Protein AF-A0A2X2CML4-F1 (afdb_monomer_lite)

Radius of gyration: 18.79 Å; chains: 1; bounding box: 41×27×48 Å

Structure (mmCIF, N/CA/C/O backbone):
data_AF-A0A2X2CML4-F1
#
_entry.id   AF-A0A2X2CML4-F1
#
loop_
_atom_site.group_PDB
_atom_site.id
_atom_site.type_symbol
_atom_site.label_atom_id
_atom_site.label_alt_id
_atom_site.label_comp_id
_atom_site.label_asym_id
_atom_site.label_entity_id
_atom_site.label_seq_id
_atom_site.pdbx_PDB_ins_code
_atom_site.Cartn_x
_atom_site.Cartn_y
_atom_site.Cartn_z
_atom_site.occupancy
_atom_site.B_iso_or_equiv
_atom_site.auth_seq_id
_atom_site.auth_comp_id
_atom_site.auth_asym_id
_atom_site.auth_atom_id
_atom_site.pdbx_PDB_model_num
ATOM 1 N N . MET A 1 1 ? -21.799 16.252 5.909 1.00 47.41 1 MET A N 1
ATOM 2 C CA . MET A 1 1 ? -21.778 15.016 5.094 1.00 47.41 1 MET A CA 1
ATOM 3 C C . MET A 1 1 ? -20.328 14.747 4.720 1.00 47.41 1 MET A C 1
ATOM 5 O O . MET A 1 1 ? -19.666 15.718 4.367 1.00 47.41 1 MET A O 1
ATOM 9 N N . PRO A 1 2 ? -19.793 13.521 4.853 1.00 56.28 2 PRO A N 1
ATOM 10 C CA . PRO A 1 2 ? -18.445 13.235 4.367 1.00 56.28 2 PRO A CA 1
ATOM 11 C C . PRO A 1 2 ? -18.402 13.491 2.854 1.00 56.28 2 PRO A C 1
ATOM 13 O O . PRO A 1 2 ? -19.248 12.981 2.122 1.00 56.28 2 PRO A O 1
ATOM 16 N N . GLN A 1 3 ? -17.474 14.333 2.393 1.00 74.25 3 GLN A N 1
ATOM 17 C CA . GLN A 1 3 ? -17.278 14.565 0.962 1.00 74.25 3 GLN A CA 1
ATOM 18 C C . GLN A 1 3 ? -16.768 13.277 0.313 1.00 74.25 3 GLN A C 1
ATOM 20 O O . GLN A 1 3 ? -15.770 12.703 0.747 1.00 74.25 3 GLN A O 1
ATOM 25 N N . THR A 1 4 ? -17.460 12.818 -0.725 1.00 78.25 4 THR A N 1
ATOM 26 C CA . THR A 1 4 ? -17.026 11.675 -1.525 1.00 78.25 4 THR A CA 1
ATOM 27 C C . THR A 1 4 ? -15.820 12.080 -2.360 1.00 78.25 4 THR A C 1
ATOM 29 O O . THR A 1 4 ? -15.909 12.991 -3.183 1.00 78.25 4 THR A O 1
ATOM 32 N N . VAL A 1 5 ? -14.697 11.399 -2.152 1.00 85.56 5 VAL A N 1
ATOM 33 C CA . VAL A 1 5 ? -13.484 11.592 -2.947 1.00 85.56 5 VAL A CA 1
ATOM 34 C C . VAL A 1 5 ? -13.757 11.106 -4.371 1.00 85.56 5 VAL A C 1
ATOM 36 O O . VAL A 1 5 ? -14.159 9.962 -4.576 1.00 85.56 5 VAL A O 1
ATOM 39 N N . THR A 1 6 ? -13.560 11.974 -5.363 1.00 91.31 6 THR A N 1
ATOM 40 C CA . THR A 1 6 ? -13.674 11.588 -6.779 1.00 91.31 6 THR A CA 1
ATOM 41 C C . THR A 1 6 ? -12.529 10.657 -7.183 1.00 91.31 6 THR A C 1
ATOM 43 O O . THR A 1 6 ? -11.471 10.664 -6.558 1.00 91.31 6 THR A O 1
ATOM 46 N N . ALA A 1 7 ? -12.690 9.880 -8.260 1.00 87.00 7 ALA A N 1
ATOM 47 C CA . ALA A 1 7 ? -11.636 8.975 -8.738 1.00 87.00 7 ALA A CA 1
ATOM 48 C C . ALA A 1 7 ? -10.299 9.701 -8.987 1.00 87.00 7 ALA A C 1
ATOM 50 O O . ALA A 1 7 ? -9.238 9.196 -8.627 1.00 87.00 7 ALA A O 1
ATOM 51 N N . PHE A 1 8 ? -10.358 10.920 -9.530 1.00 90.81 8 PHE A N 1
ATOM 52 C CA . PHE A 1 8 ? -9.177 11.751 -9.755 1.00 90.81 8 PHE A CA 1
ATOM 53 C C . PHE A 1 8 ? -8.502 12.177 -8.445 1.00 90.81 8 PHE A C 1
ATOM 55 O O . PHE A 1 8 ? -7.294 12.008 -8.288 1.00 90.81 8 PHE A O 1
ATOM 62 N N . GLN A 1 9 ? -9.277 12.658 -7.469 1.00 91.88 9 GLN A N 1
ATOM 63 C CA . GLN A 1 9 ? -8.747 12.991 -6.143 1.00 91.88 9 GLN A CA 1
ATOM 64 C C . GLN A 1 9 ? -8.167 11.755 -5.441 1.00 91.88 9 GLN A C 1
ATOM 66 O O . GLN A 1 9 ? -7.124 11.849 -4.803 1.00 91.88 9 GLN A O 1
ATOM 71 N N . GLY A 1 10 ? -8.790 10.586 -5.606 1.00 88.69 10 GLY A N 1
ATOM 72 C CA . GLY A 1 10 ? -8.265 9.314 -5.115 1.00 88.69 10 GLY A CA 1
ATOM 73 C C . GLY A 1 10 ? -6.915 8.966 -5.742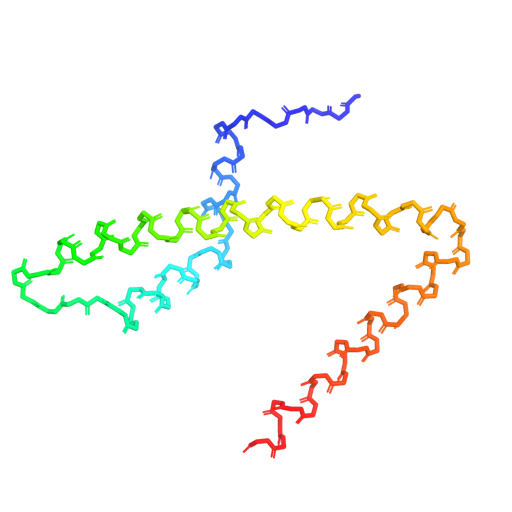 1.00 88.69 10 GLY A C 1
ATOM 74 O O . GLY A 1 10 ? -5.991 8.590 -5.025 1.00 88.69 10 GLY A O 1
ATOM 75 N N . GLY A 1 11 ? -6.768 9.162 -7.056 1.00 87.62 11 GLY 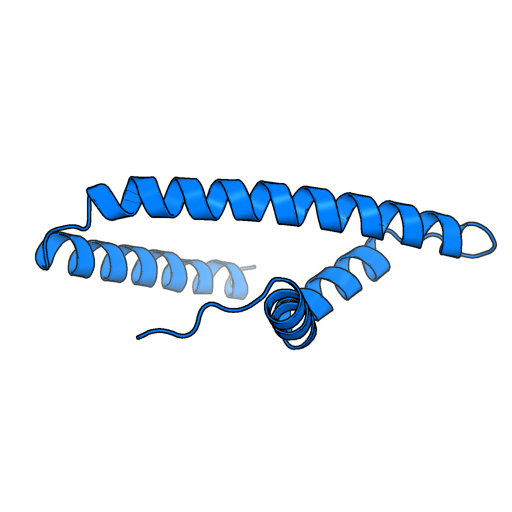A N 1
ATOM 76 C CA . GLY A 1 11 ? -5.494 9.004 -7.761 1.00 87.62 11 GLY A CA 1
ATOM 77 C C . GLY A 1 11 ? -4.404 9.939 -7.230 1.00 87.62 11 GLY A C 1
ATOM 78 O O . GLY A 1 11 ? -3.294 9.491 -6.951 1.00 87.62 11 GLY A O 1
ATOM 79 N N . LEU A 1 12 ? -4.732 11.212 -6.994 1.00 91.44 12 LEU A N 1
ATOM 80 C CA . LEU A 1 12 ? -3.800 12.173 -6.391 1.00 91.44 12 LEU A CA 1
ATOM 81 C C . LEU A 1 12 ? -3.371 11.765 -4.974 1.00 91.44 12 LEU A C 1
ATOM 83 O O . LEU A 1 12 ? -2.205 11.915 -4.618 1.00 91.44 12 LEU A O 1
ATOM 87 N N . LEU A 1 13 ? -4.279 11.200 -4.174 1.00 90.56 13 LEU A N 1
ATOM 88 C CA . LEU A 1 13 ? -3.941 10.688 -2.843 1.00 90.56 13 LEU A CA 1
ATOM 89 C C . LEU A 1 13 ? -3.003 9.476 -2.907 1.00 90.56 13 LEU A C 1
ATOM 91 O O . LEU A 1 13 ? -2.120 9.354 -2.059 1.00 90.56 13 LEU A O 1
ATOM 95 N N . GLN A 1 14 ? -3.146 8.606 -3.913 1.00 88.94 14 GLN A N 1
ATOM 96 C CA . GLN A 1 14 ? -2.178 7.525 -4.138 1.00 88.94 14 GLN A CA 1
ATOM 97 C C . GLN A 1 14 ? -0.812 8.075 -4.548 1.00 88.94 14 GLN A C 1
ATOM 99 O O . GLN A 1 14 ? 0.208 7.572 -4.088 1.00 88.94 14 GLN A O 1
ATOM 104 N N . PHE A 1 15 ? -0.780 9.141 -5.348 1.00 88.38 15 PHE A N 1
ATOM 105 C CA . PHE A 1 15 ? 0.467 9.805 -5.718 1.00 88.38 15 PHE A CA 1
ATOM 106 C C . PHE A 1 15 ? 1.151 10.490 -4.528 1.00 88.38 15 PHE A C 1
ATOM 108 O O . PHE A 1 15 ? 2.370 10.540 -4.477 1.00 88.38 15 PHE A O 1
ATOM 115 N N . LEU A 1 16 ? 0.414 10.985 -3.531 1.00 92.25 16 LEU A N 1
ATOM 116 C CA . LEU A 1 16 ? 1.021 11.548 -2.317 1.00 92.25 16 LEU A CA 1
ATOM 117 C C . LEU A 1 16 ? 1.507 10.467 -1.329 1.00 92.25 16 LEU A C 1
ATOM 119 O O . LEU A 1 16 ? 2.214 10.774 -0.373 1.00 92.25 16 LEU A O 1
ATOM 123 N N . ASN A 1 17 ? 1.140 9.199 -1.531 1.00 93.31 17 ASN A N 1
ATOM 124 C CA . ASN A 1 17 ? 1.417 8.116 -0.594 1.00 93.31 17 ASN A CA 1
ATOM 125 C C . ASN A 1 17 ? 2.875 7.613 -0.710 1.00 93.31 17 ASN A C 1
ATOM 127 O O . ASN A 1 17 ? 3.183 6.890 -1.662 1.00 93.31 17 ASN A O 1
ATOM 131 N N . PRO A 1 18 ? 3.769 7.870 0.270 1.00 92.75 18 PRO A N 1
ATOM 132 C CA . PRO A 1 18 ? 5.166 7.419 0.213 1.00 92.75 18 PRO A CA 1
ATOM 133 C C . PRO A 1 18 ? 5.299 5.893 0.134 1.00 92.75 18 PRO A C 1
ATOM 135 O O . PRO A 1 18 ? 6.257 5.385 -0.444 1.00 92.75 18 PRO A O 1
ATOM 138 N N . LYS A 1 19 ? 4.311 5.139 0.637 1.00 89.56 19 LYS A N 1
ATOM 139 C CA . LYS A 1 19 ? 4.274 3.677 0.506 1.00 89.56 19 LYS A CA 1
ATOM 140 C C . LYS A 1 19 ? 4.180 3.242 -0.959 1.00 89.56 19 LYS A C 1
ATOM 142 O O . LYS A 1 19 ? 4.820 2.265 -1.338 1.00 89.56 19 LYS A O 1
ATOM 147 N N . ALA A 1 20 ? 3.402 3.961 -1.772 1.00 91.25 20 ALA A N 1
ATOM 148 C CA . ALA A 1 20 ? 3.246 3.657 -3.192 1.00 91.25 20 ALA A CA 1
ATOM 149 C C . ALA A 1 20 ? 4.556 3.905 -3.955 1.00 91.25 20 ALA A C 1
ATOM 151 O O . ALA A 1 20 ? 4.973 3.058 -4.743 1.00 91.25 20 ALA A O 1
ATOM 152 N N . TRP A 1 21 ? 5.251 5.006 -3.647 1.00 93.12 21 TRP A N 1
ATOM 153 C CA . TRP A 1 21 ? 6.574 5.303 -4.203 1.00 93.12 21 TRP A CA 1
ATOM 154 C C . TRP A 1 21 ? 7.603 4.234 -3.861 1.00 93.12 21 TRP A C 1
ATOM 156 O O . TRP A 1 21 ? 8.261 3.715 -4.757 1.00 93.12 21 TRP A O 1
ATOM 166 N N . MET A 1 22 ? 7.710 3.866 -2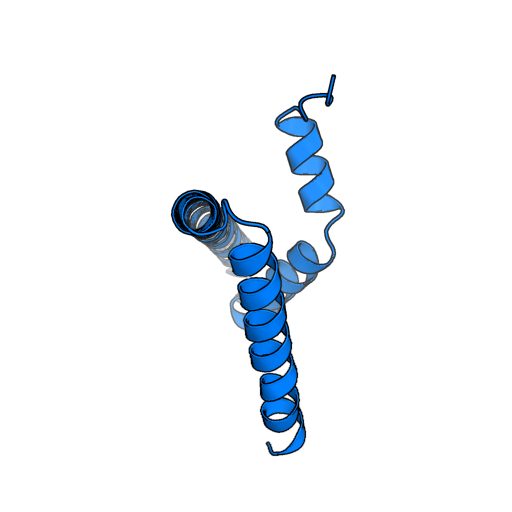.581 1.00 95.06 22 MET A N 1
ATOM 167 C CA . MET A 1 22 ? 8.660 2.847 -2.125 1.00 95.06 22 MET A CA 1
ATOM 168 C C . MET A 1 22 ? 8.437 1.504 -2.821 1.00 95.06 22 MET A C 1
ATOM 170 O O . MET A 1 22 ? 9.391 0.840 -3.213 1.00 95.06 22 MET A O 1
ATOM 174 N N . MET A 1 23 ? 7.179 1.120 -3.026 1.00 93.62 23 MET A N 1
ATOM 175 C CA . MET A 1 23 ? 6.841 -0.117 -3.721 1.00 93.62 23 MET A CA 1
ATOM 176 C C . MET A 1 23 ? 7.173 -0.053 -5.219 1.00 93.62 23 MET A C 1
ATOM 178 O O . MET A 1 23 ? 7.720 -1.013 -5.755 1.00 93.62 23 MET A O 1
ATOM 182 N N . GLY A 1 24 ? 6.899 1.074 -5.886 1.00 93.62 24 GLY A N 1
ATOM 183 C CA . GLY A 1 24 ? 7.279 1.283 -7.285 1.00 93.62 24 GLY A CA 1
ATOM 184 C C . GLY A 1 24 ? 8.796 1.256 -7.485 1.00 93.62 24 GLY A C 1
ATOM 185 O O . GLY A 1 24 ? 9.287 0.564 -8.375 1.00 93.62 24 GLY A O 1
ATOM 186 N N . LEU A 1 25 ? 9.543 1.938 -6.613 1.00 95.06 25 LEU A N 1
ATOM 187 C CA . LEU A 1 25 ? 11.008 1.917 -6.610 1.00 95.06 25 LEU A CA 1
ATOM 188 C C . LEU A 1 25 ? 11.556 0.512 -6.345 1.00 95.06 25 LEU A C 1
ATOM 190 O O . LEU A 1 25 ? 12.478 0.091 -7.036 1.00 95.06 25 LEU A O 1
ATOM 194 N N . GLY A 1 26 ? 10.966 -0.230 -5.405 1.00 95.56 26 GLY A N 1
ATOM 195 C CA . GLY A 1 26 ? 11.324 -1.625 -5.153 1.00 95.56 26 GLY A CA 1
ATOM 196 C C . GLY A 1 26 ? 11.091 -2.507 -6.379 1.00 95.56 26 GLY A C 1
ATOM 197 O O . GLY A 1 26 ? 11.981 -3.243 -6.786 1.00 95.56 26 GLY A O 1
ATOM 198 N N . ALA A 1 27 ? 9.933 -2.382 -7.031 1.00 95.31 27 ALA A N 1
ATOM 199 C CA . ALA A 1 27 ? 9.615 -3.165 -8.222 1.00 95.31 27 ALA A CA 1
ATOM 200 C C . ALA A 1 27 ? 10.562 -2.860 -9.395 1.00 95.31 27 ALA A C 1
ATOM 202 O O . ALA A 1 27 ? 11.071 -3.781 -10.030 1.00 95.31 27 ALA A O 1
ATOM 203 N N . VAL A 1 28 ? 10.837 -1.581 -9.666 1.00 95.69 28 VAL A N 1
ATOM 204 C CA . VAL A 1 28 ? 11.787 -1.183 -10.715 1.00 95.69 28 VAL A CA 1
ATOM 205 C C . VAL A 1 28 ? 13.204 -1.637 -10.359 1.00 95.69 28 VAL A C 1
ATOM 207 O O . VAL A 1 28 ? 13.875 -2.232 -11.198 1.00 95.69 28 VAL A O 1
ATOM 210 N N . GLY A 1 29 ? 13.646 -1.426 -9.118 1.00 94.94 29 GLY A N 1
ATOM 211 C CA . GLY A 1 29 ? 14.977 -1.826 -8.659 1.00 94.94 29 GLY A CA 1
ATOM 212 C C . GLY A 1 29 ? 15.210 -3.337 -8.699 1.00 94.94 29 GLY A C 1
ATOM 213 O O . GLY A 1 29 ? 16.324 -3.770 -8.973 1.00 94.94 29 GLY A O 1
ATOM 214 N N . SER A 1 30 ? 14.169 -4.141 -8.471 1.00 95.12 30 SER A N 1
ATOM 215 C CA . SER A 1 30 ? 14.270 -5.603 -8.488 1.00 95.12 30 SER A CA 1
ATOM 216 C C . SER A 1 30 ? 14.073 -6.233 -9.867 1.00 95.12 30 SER A C 1
ATOM 218 O O . SER A 1 30 ? 14.638 -7.294 -10.115 1.00 95.12 30 SER A O 1
ATOM 220 N N . PHE A 1 31 ? 13.264 -5.632 -10.749 1.00 93.94 31 PHE A N 1
ATOM 221 C CA . PHE A 1 31 ? 12.778 -6.318 -11.958 1.00 93.94 31 PHE A CA 1
ATOM 222 C C . PHE A 1 31 ? 13.003 -5.571 -13.278 1.00 93.94 31 PHE A C 1
ATOM 224 O O . PHE A 1 31 ? 12.651 -6.105 -14.332 1.00 93.94 31 PHE A O 1
ATOM 231 N N . SER A 1 32 ? 13.552 -4.352 -13.267 1.00 94.81 32 SER A N 1
ATOM 232 C CA . SER A 1 32 ? 13.840 -3.642 -14.521 1.00 94.81 32 SER A CA 1
ATOM 233 C C . SER A 1 32 ? 15.021 -4.258 -15.280 1.00 94.81 32 SER A C 1
ATOM 235 O O . SER A 1 32 ? 15.978 -4.761 -14.693 1.00 94.81 32 SER A O 1
ATOM 237 N N . LEU A 1 33 ? 14.939 -4.226 -16.612 1.00 94.94 33 LEU A N 1
ATOM 238 C CA . LEU A 1 33 ? 15.993 -4.691 -17.519 1.00 94.94 33 LEU A CA 1
ATOM 239 C C . LEU A 1 33 ? 16.921 -3.534 -17.905 1.00 94.94 33 LEU A C 1
ATOM 241 O O . LEU A 1 33 ? 16.462 -2.411 -18.064 1.00 94.94 33 LEU A O 1
ATOM 245 N N . ALA A 1 34 ? 18.208 -3.795 -18.135 1.00 91.94 34 ALA A N 1
ATOM 246 C CA . ALA A 1 34 ? 19.133 -2.780 -18.648 1.00 91.94 34 ALA A CA 1
ATOM 247 C C . ALA A 1 34 ? 19.090 -2.672 -20.189 1.00 91.94 34 ALA A C 1
ATOM 249 O O . ALA A 1 34 ? 18.704 -3.616 -20.881 1.00 91.94 34 ALA A O 1
ATOM 250 N N . GLY A 1 35 ? 19.536 -1.533 -20.730 1.00 91.88 35 GLY A N 1
ATOM 251 C CA . GLY A 1 35 ? 19.643 -1.304 -22.177 1.00 91.88 35 GLY A CA 1
ATOM 252 C C . GLY A 1 35 ? 18.286 -1.143 -22.871 1.00 91.88 35 GLY A C 1
ATOM 253 O O . GLY A 1 35 ? 17.341 -0.611 -22.289 1.00 91.88 35 GLY A O 1
ATOM 254 N N . ASP A 1 36 ? 18.179 -1.621 -24.111 1.00 90.62 36 ASP A N 1
ATOM 255 C CA . ASP A 1 36 ? 16.995 -1.428 -24.967 1.00 90.62 36 ASP A CA 1
ATOM 256 C C . ASP A 1 36 ? 15.701 -2.024 -24.373 1.00 90.62 36 ASP A C 1
ATOM 258 O O . ASP A 1 36 ? 14.596 -1.573 -24.677 1.00 90.62 36 ASP A O 1
ATOM 262 N N . GLY A 1 37 ? 15.823 -3.004 -23.470 1.00 92.75 37 GLY A N 1
ATOM 263 C CA . GLY A 1 37 ? 14.695 -3.635 -22.778 1.00 92.75 37 GLY A CA 1
ATOM 264 C C . GLY A 1 37 ? 14.107 -2.824 -21.617 1.00 92.75 37 GLY A C 1
ATOM 265 O O . GLY A 1 37 ? 13.047 -3.191 -21.104 1.00 92.75 37 GLY A O 1
ATOM 266 N N . TYR A 1 38 ? 14.749 -1.729 -21.194 1.00 94.56 38 TYR A N 1
ATOM 267 C CA . TYR A 1 38 ? 14.358 -0.983 -19.991 1.00 94.56 38 TYR A CA 1
ATOM 268 C C . TYR A 1 38 ? 12.930 -0.437 -20.077 1.00 94.56 38 TYR A C 1
ATOM 270 O O . TYR A 1 38 ? 12.101 -0.729 -19.212 1.00 94.56 38 TYR A O 1
ATOM 278 N N . LEU A 1 39 ? 12.601 0.281 -21.155 1.00 94.69 39 LEU A N 1
ATOM 279 C CA . LEU A 1 39 ? 11.269 0.872 -21.333 1.00 94.69 39 LEU A CA 1
ATOM 280 C C . LEU A 1 39 ? 10.170 -0.196 -21.418 1.00 94.69 39 LEU A C 1
ATOM 282 O O . LEU A 1 39 ? 9.104 -0.033 -20.823 1.00 94.69 39 LEU A O 1
ATOM 286 N N . GLY A 1 40 ? 10.451 -1.314 -22.095 1.00 96.00 40 GLY A N 1
ATOM 287 C CA . GLY A 1 40 ? 9.542 -2.459 -22.150 1.00 96.00 40 GLY A CA 1
ATOM 288 C C . GLY A 1 40 ? 9.295 -3.062 -20.765 1.00 96.00 40 GLY A C 1
ATOM 289 O O . GLY A 1 40 ? 8.146 -3.287 -20.384 1.00 96.00 40 GLY A O 1
ATOM 290 N N . SER A 1 41 ? 10.359 -3.244 -19.975 1.00 95.88 41 SER A N 1
ATOM 291 C CA . SER A 1 41 ? 10.260 -3.770 -18.609 1.00 95.88 41 SER A CA 1
ATOM 292 C C . SER A 1 41 ? 9.436 -2.862 -17.693 1.00 95.88 41 SER A C 1
ATOM 294 O O . SER A 1 41 ? 8.570 -3.357 -16.977 1.00 95.88 41 SER A O 1
ATOM 296 N N . ILE A 1 42 ? 9.605 -1.536 -17.778 1.00 96.38 42 ILE A N 1
ATOM 297 C CA . ILE A 1 42 ? 8.805 -0.573 -17.006 1.00 96.38 42 ILE A CA 1
ATOM 298 C C . ILE A 1 42 ? 7.325 -0.674 -17.367 1.00 96.38 42 ILE A C 1
ATOM 300 O O . ILE A 1 42 ? 6.480 -0.655 -16.470 1.00 96.38 42 ILE A O 1
ATOM 304 N N . GLY A 1 43 ? 6.997 -0.789 -18.657 1.00 96.75 43 GLY A N 1
ATOM 305 C CA . GLY A 1 43 ? 5.612 -0.941 -19.102 1.00 96.75 43 GLY A CA 1
ATOM 306 C C . GLY A 1 43 ? 4.957 -2.181 -18.492 1.00 96.75 43 GLY A C 1
ATOM 307 O O . GLY A 1 43 ? 3.875 -2.089 -17.910 1.00 96.75 43 GLY A O 1
ATOM 308 N N . VAL A 1 44 ? 5.652 -3.322 -18.537 1.00 97.00 44 VAL A N 1
ATOM 309 C CA . VAL A 1 44 ? 5.180 -4.580 -17.939 1.00 97.00 44 VAL A CA 1
ATOM 310 C C . VAL A 1 44 ? 5.043 -4.460 -16.419 1.00 97.00 44 VAL A C 1
ATOM 312 O O . VAL A 1 44 ? 3.987 -4.792 -15.881 1.00 97.00 44 VAL A O 1
ATOM 315 N N . ILE A 1 45 ? 6.059 -3.936 -15.727 1.00 96.75 45 ILE A N 1
ATOM 316 C CA . ILE A 1 45 ? 6.034 -3.727 -14.269 1.00 96.75 45 ILE A CA 1
ATOM 317 C C . ILE A 1 45 ? 4.845 -2.850 -13.875 1.00 96.75 45 ILE A C 1
ATOM 319 O O . ILE A 1 45 ? 4.137 -3.172 -12.923 1.00 96.75 45 ILE A O 1
ATOM 323 N N . SER A 1 46 ? 4.587 -1.777 -14.624 1.00 94.94 46 SER A N 1
ATOM 324 C CA . SER A 1 46 ? 3.488 -0.846 -14.353 1.00 94.94 46 SER A CA 1
ATOM 325 C C . SER A 1 46 ? 2.122 -1.529 -14.452 1.00 94.94 46 SER A C 1
ATOM 327 O O . SER A 1 46 ? 1.291 -1.369 -13.558 1.00 94.94 46 SER A O 1
ATOM 329 N N . VAL A 1 47 ? 1.898 -2.332 -15.498 1.00 96.75 47 VAL A N 1
ATOM 330 C CA . VAL A 1 47 ? 0.647 -3.089 -15.680 1.00 96.75 47 VAL A CA 1
ATOM 331 C C . VAL A 1 47 ? 0.472 -4.131 -14.577 1.00 96.75 47 VAL A C 1
ATOM 333 O O . VAL A 1 47 ? -0.598 -4.212 -13.973 1.00 96.75 47 VAL A O 1
ATOM 336 N N . VAL A 1 48 ? 1.524 -4.893 -14.267 1.00 96.19 48 VAL A N 1
ATOM 337 C CA . VAL A 1 48 ? 1.484 -5.913 -13.210 1.00 96.19 48 VAL A CA 1
ATOM 338 C C . VAL A 1 48 ? 1.210 -5.272 -11.851 1.00 96.19 48 VAL A C 1
ATOM 340 O O . VAL A 1 48 ? 0.312 -5.719 -11.141 1.00 96.19 48 VAL A O 1
ATOM 343 N N . MET A 1 49 ? 1.917 -4.195 -11.501 1.00 94.19 49 MET A N 1
ATOM 344 C CA . MET A 1 49 ? 1.696 -3.464 -10.252 1.00 94.19 49 MET A CA 1
ATOM 345 C C . MET A 1 49 ? 0.272 -2.924 -10.164 1.00 94.19 49 MET A C 1
ATOM 347 O O . MET A 1 49 ? -0.361 -3.061 -9.119 1.00 94.19 49 MET A O 1
ATOM 351 N N . LEU A 1 50 ? -0.267 -2.346 -11.238 1.00 93.06 50 LEU A N 1
ATOM 352 C CA . LEU A 1 50 ? -1.642 -1.851 -11.248 1.00 93.06 50 LEU A CA 1
ATOM 353 C C . LEU A 1 50 ? -2.645 -2.978 -10.971 1.00 93.06 50 LEU A C 1
ATOM 355 O O . LEU A 1 50 ? -3.500 -2.828 -10.099 1.00 93.06 50 LEU A O 1
ATOM 359 N N . LEU A 1 51 ? -2.512 -4.118 -11.656 1.00 96.38 51 LEU A N 1
ATOM 360 C CA . LEU A 1 51 ? -3.404 -5.267 -11.485 1.00 96.38 51 LEU A CA 1
ATOM 361 C C . LEU A 1 51 ? -3.306 -5.866 -10.080 1.00 96.38 51 LEU A C 1
ATOM 363 O O . LEU A 1 51 ? -4.327 -6.072 -9.425 1.00 96.38 51 LEU A O 1
ATOM 367 N N . VAL A 1 52 ? -2.088 -6.108 -9.597 1.00 95.00 52 VAL A N 1
ATOM 368 C CA . VAL A 1 52 ? -1.857 -6.706 -8.277 1.00 95.00 52 VAL A CA 1
ATOM 369 C C . VAL A 1 52 ? -2.377 -5.790 -7.173 1.00 95.00 52 VAL A C 1
ATOM 371 O O . VAL A 1 52 ? -3.092 -6.263 -6.293 1.00 95.00 52 VAL A O 1
ATOM 374 N N . ASN A 1 53 ? -2.103 -4.483 -7.235 1.00 92.44 53 ASN A N 1
ATOM 375 C CA . ASN A 1 53 ? -2.623 -3.537 -6.244 1.00 92.44 53 ASN A CA 1
ATOM 376 C C . ASN A 1 53 ? -4.141 -3.430 -6.283 1.00 92.44 53 ASN A C 1
ATOM 378 O O . ASN A 1 53 ? -4.770 -3.333 -5.230 1.00 92.44 53 ASN A O 1
ATOM 382 N N . PHE A 1 54 ? -4.737 -3.459 -7.474 1.00 92.56 54 PHE A N 1
ATOM 383 C CA . PHE A 1 54 ? -6.184 -3.426 -7.606 1.00 92.56 54 PHE A CA 1
ATOM 384 C C . PHE A 1 54 ? -6.827 -4.669 -6.979 1.00 92.56 54 PHE A C 1
ATOM 386 O O . PHE A 1 54 ? -7.715 -4.539 -6.137 1.00 92.56 54 PHE A O 1
ATOM 393 N N . ILE A 1 55 ? -6.335 -5.867 -7.310 1.00 96.12 55 ILE A N 1
ATOM 394 C CA . ILE A 1 55 ? -6.836 -7.133 -6.755 1.00 96.12 55 ILE A CA 1
ATOM 395 C C . ILE A 1 55 ? -6.616 -7.181 -5.240 1.00 96.12 55 ILE A C 1
ATOM 397 O O . ILE A 1 55 ? -7.555 -7.462 -4.496 1.00 96.12 55 ILE A O 1
ATOM 401 N N . ALA A 1 56 ? -5.411 -6.859 -4.766 1.00 95.00 56 ALA A N 1
ATOM 402 C CA . ALA A 1 56 ? -5.099 -6.827 -3.340 1.00 95.00 56 ALA A CA 1
ATOM 403 C C . ALA A 1 56 ? -5.986 -5.821 -2.590 1.00 95.00 56 ALA A C 1
ATOM 405 O O . ALA A 1 56 ? -6.497 -6.131 -1.515 1.00 95.00 56 ALA A O 1
ATOM 406 N N . GLY A 1 57 ? -6.233 -4.647 -3.179 1.00 93.19 57 GLY A N 1
ATOM 407 C CA . GLY A 1 57 ? -7.150 -3.643 -2.646 1.00 93.19 57 GLY A CA 1
ATOM 408 C C . GLY A 1 57 ? -8.591 -4.146 -2.558 1.00 93.19 57 GLY A C 1
ATOM 409 O O . GLY A 1 57 ? -9.236 -3.967 -1.527 1.00 93.19 57 GLY A O 1
ATOM 410 N N . MET A 1 58 ? -9.089 -4.832 -3.591 1.00 94.88 58 MET A N 1
ATOM 411 C CA . MET A 1 58 ? -10.419 -5.453 -3.572 1.00 94.88 58 MET A CA 1
ATOM 412 C C . MET A 1 58 ? -10.528 -6.521 -2.482 1.00 94.88 58 MET A C 1
ATOM 414 O O . MET A 1 58 ? -11.472 -6.496 -1.692 1.00 94.88 58 MET A O 1
ATOM 418 N N . VAL A 1 59 ? -9.544 -7.418 -2.386 1.00 96.44 59 VAL A N 1
ATOM 419 C CA . VAL A 1 59 ? -9.486 -8.447 -1.336 1.00 96.44 59 VAL A CA 1
ATOM 420 C C . VAL A 1 59 ? -9.462 -7.803 0.049 1.00 96.44 59 VAL A C 1
ATOM 422 O O . VAL A 1 59 ? -10.191 -8.239 0.938 1.00 96.44 59 VAL A O 1
ATOM 425 N N . TRP A 1 60 ? -8.691 -6.731 0.228 1.00 94.31 60 TRP A N 1
ATOM 426 C CA . TRP A 1 60 ? -8.613 -5.997 1.487 1.00 94.31 60 TRP A CA 1
ATOM 427 C C . TRP A 1 60 ? -9.948 -5.355 1.877 1.00 94.31 60 TRP A C 1
ATOM 429 O O . TRP A 1 60 ? -10.388 -5.490 3.017 1.00 94.31 60 TRP A O 1
ATOM 439 N N . ILE A 1 61 ? -10.624 -4.689 0.936 1.00 94.25 61 ILE A N 1
ATOM 440 C CA . ILE A 1 61 ? -11.928 -4.056 1.179 1.00 94.25 61 ILE A CA 1
ATOM 441 C C . ILE A 1 61 ? -12.981 -5.113 1.525 1.00 94.25 61 ILE A C 1
ATOM 443 O O . ILE A 1 61 ? -13.721 -4.953 2.500 1.00 94.25 61 ILE A O 1
ATOM 447 N N . LEU A 1 62 ? -13.043 -6.206 0.761 1.00 95.00 62 LEU A N 1
ATOM 448 C CA . LEU A 1 62 ? -13.990 -7.296 0.997 1.00 95.00 62 LEU A CA 1
ATOM 449 C C . LEU A 1 62 ? -13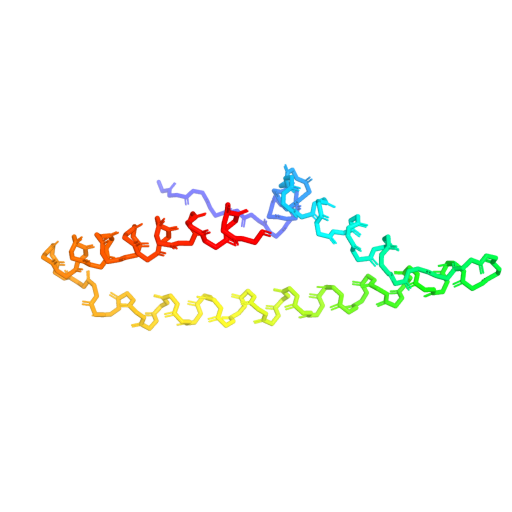.715 -7.998 2.331 1.00 95.00 62 LEU A C 1
ATOM 451 O O . LEU A 1 62 ? -14.639 -8.186 3.123 1.00 95.00 62 LEU A O 1
ATOM 455 N N . GLY A 1 63 ? -12.452 -8.314 2.620 1.00 94.25 63 GLY A N 1
ATOM 456 C CA . GLY A 1 63 ? -12.029 -8.904 3.887 1.00 94.25 63 GLY A CA 1
ATOM 457 C C . GLY A 1 63 ? -12.339 -7.997 5.077 1.00 94.25 63 GLY A C 1
ATOM 458 O O . GLY A 1 63 ? -12.937 -8.443 6.054 1.00 94.25 63 GLY A O 1
ATOM 459 N N . GLY A 1 64 ? -12.037 -6.702 4.974 1.00 92.44 64 GLY A N 1
ATOM 460 C CA . GLY A 1 64 ? -12.371 -5.713 5.999 1.00 92.44 64 GLY A CA 1
ATOM 461 C C . GLY A 1 64 ? -13.878 -5.584 6.228 1.00 92.44 64 GLY A C 1
ATOM 462 O O . GLY A 1 64 ? -14.326 -5.509 7.370 1.00 92.44 64 GLY A O 1
ATOM 463 N N . THR A 1 65 ? -14.676 -5.637 5.157 1.00 93.69 65 THR A N 1
ATOM 464 C CA . THR A 1 65 ? -16.147 -5.623 5.236 1.00 93.69 65 THR A CA 1
ATOM 465 C C . THR A 1 65 ? -16.698 -6.897 5.877 1.00 93.69 65 THR A C 1
ATOM 467 O O . THR A 1 65 ? -17.691 -6.852 6.599 1.00 93.69 65 THR A O 1
ATOM 470 N N . PHE A 1 66 ? -16.065 -8.043 5.638 1.00 93.00 66 PHE A N 1
ATOM 471 C CA . PHE A 1 66 ? -16.440 -9.296 6.282 1.00 93.00 66 PHE A CA 1
ATOM 472 C C . PHE A 1 66 ? -16.103 -9.273 7.777 1.00 93.00 66 PHE A C 1
ATOM 474 O O . PHE A 1 66 ? -16.972 -9.543 8.604 1.00 93.00 66 PHE A O 1
ATOM 481 N N . ILE A 1 67 ? -14.879 -8.873 8.134 1.00 91.19 67 ILE A N 1
ATOM 482 C CA . ILE A 1 67 ? -14.410 -8.794 9.524 1.00 91.19 67 ILE A CA 1
ATOM 483 C C . 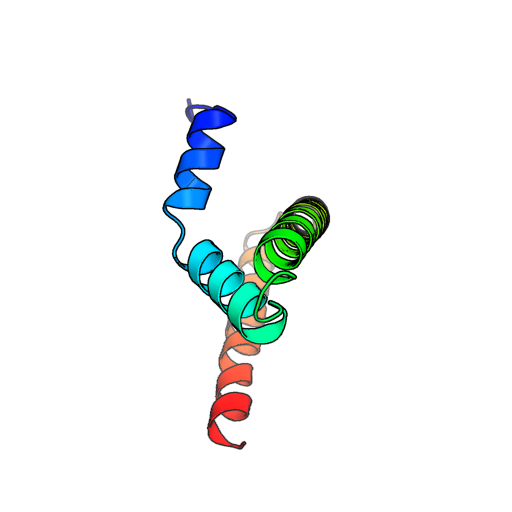ILE A 1 67 ? -15.219 -7.764 10.322 1.00 91.19 67 ILE A C 1
ATOM 485 O O . ILE A 1 67 ? -15.565 -8.020 11.475 1.00 91.19 67 ILE A O 1
ATOM 489 N N . SER A 1 68 ? -15.593 -6.630 9.723 1.00 91.00 68 SER A N 1
ATOM 490 C CA . SER A 1 68 ? -16.359 -5.585 10.415 1.00 91.00 68 SER A CA 1
ATOM 491 C C . SER A 1 68 ? -17.712 -6.078 10.941 1.00 91.00 68 SER A C 1
ATOM 493 O O . SER A 1 68 ? -18.182 -5.580 11.965 1.00 91.00 68 SER A O 1
ATOM 495 N N . ARG A 1 69 ? -18.301 -7.118 10.330 1.00 90.56 69 ARG A N 1
ATOM 496 C CA . ARG A 1 69 ? -19.522 -7.768 10.837 1.00 90.56 69 ARG A CA 1
ATOM 497 C C . ARG A 1 69 ? -19.318 -8.430 12.200 1.00 90.56 69 ARG A C 1
ATOM 499 O O . ARG A 1 69 ? -20.248 -8.458 12.996 1.00 90.56 69 ARG A O 1
ATOM 506 N N . PHE A 1 70 ? -18.113 -8.908 12.495 1.00 88.19 70 PHE A N 1
ATOM 507 C CA . PHE A 1 70 ? -17.762 -9.506 13.787 1.00 88.19 70 PHE A CA 1
ATOM 508 C C . PHE A 1 70 ? -17.346 -8.455 14.830 1.00 88.19 70 PHE A C 1
ATOM 510 O O . PHE A 1 70 ? -17.348 -8.731 16.028 1.00 88.19 70 PHE A O 1
ATOM 517 N N . LEU A 1 71 ? -17.039 -7.228 14.396 1.00 91.75 71 LEU A N 1
ATOM 518 C CA . LEU A 1 71 ? -16.568 -6.126 15.244 1.00 91.75 71 LEU A CA 1
ATOM 519 C C . LEU A 1 71 ? -17.686 -5.167 15.684 1.00 91.75 71 LEU A C 1
ATOM 521 O O . LEU A 1 71 ? -17.411 -4.048 16.107 1.00 91.75 71 LEU A O 1
ATOM 525 N N . GLN A 1 72 ? -18.949 -5.595 15.617 1.00 91.44 72 GLN A N 1
ATOM 526 C CA . GLN A 1 72 ? -20.099 -4.739 15.939 1.00 91.44 72 GLN A CA 1
ATOM 527 C C . GLN A 1 72 ? -20.196 -4.358 17.427 1.00 91.44 72 GLN A C 1
ATOM 529 O O . GLN A 1 72 ? -20.812 -3.350 17.763 1.00 91.44 72 GLN A O 1
ATOM 534 N N . SER A 1 73 ? -19.587 -5.132 18.335 1.00 93.75 73 SER A N 1
ATOM 535 C CA . SER A 1 73 ? -19.579 -4.814 19.769 1.00 93.75 73 SER A CA 1
ATOM 536 C C . SER A 1 73 ? -18.307 -4.073 20.189 1.00 93.75 73 SER A C 1
ATOM 538 O O . SER A 1 73 ? -17.205 -4.380 19.731 1.00 93.75 73 SER A O 1
ATOM 540 N N . ARG A 1 74 ? -18.432 -3.148 21.153 1.00 91.75 74 ARG A N 1
ATOM 541 C CA . ARG A 1 74 ? -17.287 -2.397 21.706 1.00 91.75 74 ARG A CA 1
ATOM 542 C C . ARG A 1 74 ? -16.189 -3.314 22.260 1.00 91.75 74 ARG A C 1
ATOM 544 O O . ARG A 1 74 ? -15.010 -2.998 22.135 1.00 91.75 74 ARG A O 1
ATOM 551 N N . ARG A 1 75 ? -16.573 -4.456 22.846 1.00 93.81 75 ARG A N 1
ATOM 552 C CA . ARG A 1 75 ? -15.631 -5.467 23.357 1.00 93.81 75 ARG A CA 1
ATOM 553 C C . ARG A 1 75 ? -14.885 -6.175 22.225 1.00 93.81 75 ARG A C 1
ATOM 555 O O . ARG A 1 75 ? -13.668 -6.284 22.311 1.00 93.81 75 ARG A O 1
ATOM 562 N N . ALA A 1 76 ? -15.584 -6.604 21.171 1.00 92.38 76 ALA A N 1
ATOM 563 C CA . ALA A 1 76 ? -14.960 -7.263 20.021 1.00 92.38 76 ALA A CA 1
ATOM 564 C C . ALA A 1 76 ? -13.978 -6.332 19.297 1.00 92.38 76 ALA A C 1
ATOM 566 O O . ALA A 1 76 ? -12.861 -6.741 18.998 1.00 92.38 76 ALA A O 1
ATOM 567 N N . TRP A 1 77 ? -14.352 -5.064 19.099 1.00 94.06 77 TRP A N 1
ATOM 568 C CA . TRP A 1 77 ? -13.474 -4.056 18.500 1.00 94.06 77 TRP A CA 1
ATOM 569 C C . TRP A 1 77 ? -12.204 -3.811 19.326 1.00 94.06 77 TRP A C 1
ATOM 571 O O . TRP A 1 77 ? -11.101 -3.786 18.784 1.00 94.06 77 TRP A O 1
ATOM 581 N N . PHE A 1 78 ? -12.345 -3.676 20.649 1.00 95.00 78 PHE A N 1
ATOM 582 C CA . PHE A 1 78 ? -11.206 -3.470 21.545 1.00 95.00 78 PHE A CA 1
ATOM 583 C C . PHE A 1 78 ? -10.265 -4.680 21.565 1.00 95.00 78 PHE A C 1
ATOM 585 O O . PHE A 1 78 ? -9.055 -4.518 21.417 1.00 95.00 78 PHE A O 1
ATOM 592 N N . LEU A 1 79 ? -10.817 -5.891 21.691 1.00 94.94 79 LEU A N 1
ATOM 593 C CA . LEU A 1 79 ? -10.028 -7.120 21.709 1.00 94.94 79 LEU A CA 1
ATOM 594 C C . LEU A 1 79 ? -9.301 -7.340 20.378 1.00 94.94 79 LEU A C 1
ATOM 596 O O . LEU A 1 79 ? -8.120 -7.671 20.380 1.00 94.94 79 LEU A O 1
ATOM 600 N N . PHE A 1 80 ? -9.974 -7.097 19.253 1.00 93.62 80 PHE A N 1
ATOM 601 C CA . PHE A 1 80 ? -9.367 -7.193 17.928 1.00 93.62 80 PHE A CA 1
ATOM 602 C C . PHE A 1 80 ? -8.172 -6.250 17.774 1.00 93.62 80 PHE A C 1
ATOM 604 O O . PHE A 1 80 ? -7.103 -6.689 17.362 1.00 93.62 80 PHE A O 1
ATOM 611 N N . ASN A 1 81 ? -8.312 -4.979 18.164 1.00 94.69 81 ASN A N 1
ATOM 612 C CA . ASN A 1 81 ? -7.210 -4.020 18.076 1.00 94.69 81 ASN A CA 1
ATOM 613 C C . ASN A 1 81 ? -6.038 -4.373 18.998 1.00 94.69 81 ASN A C 1
ATOM 615 O O . ASN A 1 81 ? -4.889 -4.210 18.593 1.00 94.69 81 ASN A O 1
ATOM 619 N N . ILE A 1 82 ? -6.307 -4.893 20.202 1.00 96.81 82 ILE A N 1
ATOM 620 C CA . ILE A 1 82 ? -5.248 -5.400 21.085 1.00 96.81 82 ILE A CA 1
ATOM 621 C C . ILE A 1 82 ? -4.513 -6.564 20.425 1.00 96.81 82 ILE A C 1
ATOM 623 O O . ILE A 1 82 ? -3.287 -6.542 20.362 1.00 96.81 82 ILE A O 1
ATOM 627 N N . ILE A 1 83 ? -5.240 -7.556 19.904 1.00 96.00 83 ILE A N 1
ATOM 628 C CA . ILE A 1 83 ? -4.636 -8.726 19.255 1.00 96.00 83 ILE A CA 1
ATOM 629 C C . ILE A 1 83 ? -3.790 -8.287 18.057 1.00 96.00 83 ILE A C 1
ATOM 631 O O . ILE A 1 83 ? -2.627 -8.666 17.968 1.00 96.00 83 ILE A O 1
ATOM 635 N N . MET A 1 84 ? -4.328 -7.442 17.174 1.00 94.75 84 MET A N 1
ATOM 636 C CA . MET A 1 84 ? -3.596 -6.926 16.013 1.00 94.75 84 MET A CA 1
ATOM 637 C C . MET A 1 84 ? -2.345 -6.135 16.419 1.00 94.75 84 MET A C 1
ATOM 639 O O . MET A 1 84 ? -1.293 -6.284 15.796 1.00 94.75 84 MET A O 1
ATOM 643 N N . GLY A 1 85 ? -2.431 -5.331 17.483 1.00 96.56 85 GLY A N 1
ATOM 644 C CA . GLY A 1 85 ? -1.293 -4.599 18.036 1.00 96.56 85 GLY A CA 1
ATOM 645 C C . GLY A 1 85 ? -0.204 -5.527 18.576 1.00 96.56 85 GLY A C 1
ATOM 646 O O . GLY A 1 85 ? 0.966 -5.343 18.251 1.00 96.56 85 GLY A O 1
ATOM 647 N N . ILE A 1 86 ? -0.584 -6.563 19.332 1.00 96.50 86 ILE A N 1
ATOM 648 C CA . ILE A 1 86 ? 0.349 -7.572 19.855 1.00 96.50 86 ILE A CA 1
ATOM 649 C C . ILE A 1 86 ? 1.000 -8.348 18.707 1.00 96.50 86 ILE A C 1
ATOM 651 O O . ILE A 1 86 ? 2.219 -8.476 18.689 1.00 96.50 86 ILE A O 1
ATOM 655 N N . LEU A 1 87 ? 0.219 -8.814 17.726 1.00 95.06 87 LEU A N 1
ATOM 656 C CA . LEU A 1 87 ? 0.745 -9.496 16.538 1.00 95.06 87 LEU A CA 1
ATOM 657 C C . LEU A 1 87 ? 1.771 -8.621 15.803 1.00 95.06 87 LEU A C 1
ATOM 659 O O . LEU A 1 87 ? 2.835 -9.107 15.439 1.00 95.06 87 LEU A O 1
ATOM 663 N N . THR A 1 88 ? 1.491 -7.324 15.652 1.00 94.19 88 THR A N 1
ATOM 664 C CA . THR A 1 88 ? 2.420 -6.372 15.019 1.00 94.19 88 THR A CA 1
ATOM 665 C C . THR A 1 88 ? 3.689 -6.178 15.851 1.00 94.19 88 THR A C 1
ATOM 667 O O . THR A 1 88 ? 4.788 -6.161 15.303 1.00 94.19 88 THR A O 1
ATOM 670 N N . ALA A 1 89 ? 3.565 -6.067 17.175 1.00 94.12 89 ALA A N 1
ATOM 671 C CA . ALA A 1 89 ? 4.712 -5.941 18.073 1.00 94.12 89 ALA A CA 1
ATOM 672 C C . ALA A 1 89 ? 5.582 -7.209 18.085 1.00 94.12 89 ALA A C 1
ATOM 674 O O . ALA A 1 89 ? 6.802 -7.111 18.178 1.00 94.12 89 ALA A O 1
ATOM 675 N N . MET A 1 90 ? 4.983 -8.393 17.927 1.00 93.31 90 MET A N 1
ATOM 676 C CA . MET A 1 90 ? 5.719 -9.657 17.810 1.00 93.31 90 MET A CA 1
ATOM 677 C C . MET A 1 90 ? 6.549 -9.761 16.525 1.00 93.31 90 MET A C 1
ATOM 679 O O . MET A 1 90 ? 7.497 -10.540 16.490 1.00 93.31 90 MET A O 1
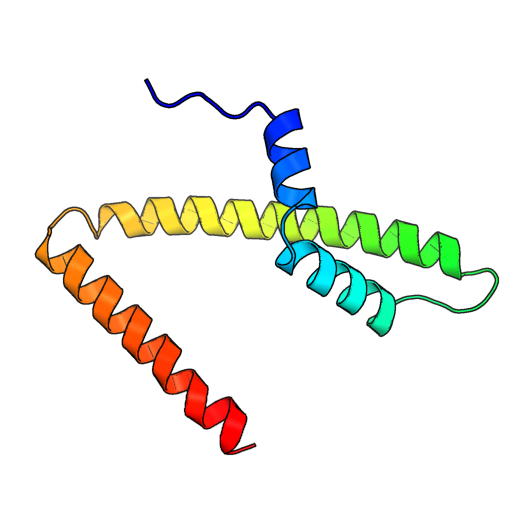ATOM 683 N N . CYS A 1 91 ? 6.269 -8.949 15.502 1.00 90.56 91 CYS A N 1
ATOM 684 C CA . CYS A 1 91 ? 7.142 -8.853 14.333 1.00 90.56 91 CYS A CA 1
ATOM 685 C C . CYS A 1 91 ? 8.458 -8.117 14.623 1.00 90.56 91 CYS A C 1
ATOM 687 O O . CYS A 1 91 ? 9.400 -8.257 13.853 1.00 90.56 91 CYS A O 1
ATOM 689 N N . ILE A 1 92 ? 8.556 -7.340 15.710 1.00 91.44 92 ILE A N 1
ATOM 690 C CA . ILE A 1 92 ? 9.790 -6.624 16.069 1.00 91.44 92 ILE A CA 1
ATOM 691 C C . ILE A 1 92 ? 10.954 -7.609 16.272 1.00 91.44 92 ILE A C 1
ATOM 693 O O . ILE A 1 92 ? 11.982 -7.411 15.631 1.00 91.44 92 ILE A O 1
ATOM 697 N N . PRO A 1 93 ? 10.828 -8.686 17.076 1.00 88.81 93 PRO A N 1
ATOM 698 C CA . PRO A 1 93 ? 11.884 -9.686 17.196 1.00 88.81 93 PRO A CA 1
ATOM 699 C C . PRO A 1 93 ? 12.379 -10.241 15.851 1.00 88.81 93 PRO A C 1
ATOM 701 O O . PRO A 1 93 ? 13.580 -10.398 15.693 1.00 88.81 93 PRO A O 1
ATOM 704 N N . LEU A 1 94 ? 11.498 -10.460 14.866 1.00 84.94 94 LEU A N 1
ATOM 705 C CA . LEU A 1 94 ? 11.879 -10.952 13.530 1.00 84.94 94 LEU A CA 1
ATOM 706 C C . LEU A 1 94 ? 12.760 -9.976 12.737 1.00 84.94 94 LEU A C 1
ATOM 708 O O . LEU A 1 94 ? 13.339 -10.366 11.742 1.00 84.94 94 LEU A O 1
ATOM 712 N N . ILE A 1 95 ? 12.840 -8.702 13.120 1.00 83.00 95 ILE A N 1
ATOM 713 C CA . ILE A 1 95 ? 13.720 -7.729 12.454 1.00 83.00 95 ILE A CA 1
ATOM 714 C C . ILE A 1 95 ? 15.102 -7.691 13.120 1.00 83.00 95 ILE A C 1
ATOM 716 O O . ILE A 1 95 ? 16.077 -7.331 12.472 1.00 83.00 95 ILE A O 1
ATOM 720 N N . TRP A 1 96 ? 15.180 -8.019 14.413 1.00 81.62 96 TRP A N 1
ATOM 721 C CA . TRP A 1 96 ? 16.395 -7.869 15.228 1.00 81.62 96 TRP A CA 1
ATOM 722 C C . TRP A 1 96 ? 17.102 -9.191 15.554 1.00 81.62 96 TRP A C 1
ATOM 724 O O . TRP A 1 96 ? 18.227 -9.159 16.046 1.00 81.62 96 TRP A O 1
ATOM 734 N N . ILE A 1 97 ? 16.421 -10.326 15.382 1.00 77.88 97 ILE A N 1
ATOM 735 C CA . ILE A 1 97 ? 16.953 -11.675 15.648 1.00 77.88 97 ILE A CA 1
ATOM 736 C C . ILE A 1 97 ? 17.451 -12.351 14.353 1.00 77.88 97 ILE A C 1
ATOM 738 O O . ILE A 1 97 ? 18.150 -13.359 14.434 1.00 77.88 97 ILE A O 1
ATOM 742 N N . GLU A 1 98 ? 17.136 -11.779 13.186 1.00 52.62 98 GLU A N 1
ATOM 743 C CA . GLU A 1 98 ? 17.853 -12.020 11.919 1.00 52.62 98 GLU A CA 1
ATOM 744 C C . GLU A 1 98 ? 19.163 -11.213 11.907 1.00 52.62 98 GLU A C 1
ATOM 746 O O . GLU A 1 98 ? 20.193 -11.756 11.447 1.00 52.62 98 GLU A O 1
#

Organism: Proteus mirabilis (NCBI:txid584)

Foldseek 3Di:
DPDDQDPVNVVVVCVVDVVNVVVLCVLLVVFADDDPCRVVRSVVSVVVVVVVCVVVVVVVVVVCVVVVVQVPDPVSVVVVVVVVVVVVVVCVCVVVVD

Sequence (98 aa):
MPQTVTAFQGGLLQFLNPKAWMMGLGAVGSFSLAGDGYLGSIGVISVVMLLVNFIAGMVWILGGTFISRFLQSRRAWFLFNIIMGILTAMCIPLIWIE

pLDDT: mean 91.26, std 8.09, range [47.41, 97.0]

Secondary structure (DSSP, 8-state):
-PPPPPHHHHHHHHHH-HHHHHHHHHHHHHHPPPGGGHHHHHHHHHHHHHHHHHHHHHHHHHHHHHHHTTT-SHHHHHHHHHHHHHHHHHTTHHHH--